Protein AF-A0A431E784-F1 (afdb_monomer_lite)

InterPro domains:
  IPR013785 Aldolase-type TIM barrel [G3DSA:3.20.20.70] (1-120)
  IPR023885 4Fe4S-binding SPASM domain [TIGR04085] (23-102)
  IPR058240 Radical SAM superfamily [SSF102114] (14-93)

Sequence (121 aa):
MDDYLSSLRLNITYPSSCNARTCNRDNITINPDGSIAGCPDNWKNTYSHISDMDIDGIVDRKNKSLCKAINLEKMIPTGCSGCEFLSVCGAGCSRSKYDDTGCPGYYNLMRVMNQDVRREE

Radius of gyration: 17.35 Å; chains: 1; bounding box: 47×28×41 Å

Structure (mmCIF, N/CA/C/O backbone):
data_AF-A0A431E784-F1
#
_entry.id   AF-A0A431E784-F1
#
loop_
_atom_site.group_PDB
_atom_site.id
_atom_site.type_symbol
_atom_site.label_atom_id
_atom_site.label_alt_id
_atom_site.label_comp_id
_atom_site.label_asym_id
_atom_site.label_entity_id
_atom_site.label_seq_id
_atom_site.pdbx_PDB_ins_code
_atom_site.Cartn_x
_atom_site.Cartn_y
_atom_site.Cartn_z
_atom_site.occupancy
_atom_site.B_iso_or_equiv
_atom_site.auth_seq_id
_atom_site.auth_comp_id
_atom_site.auth_asym_id
_atom_site.auth_atom_id
_atom_site.pdbx_PDB_model_num
ATOM 1 N N . MET A 1 1 ? -33.228 -5.239 1.986 1.00 54.38 1 MET A N 1
ATOM 2 C CA . MET A 1 1 ? -32.394 -4.330 2.806 1.00 54.38 1 MET A CA 1
ATOM 3 C C . MET A 1 1 ? -31.457 -5.149 3.687 1.00 54.38 1 MET A C 1
ATOM 5 O O . MET A 1 1 ? -30.276 -4.833 3.743 1.00 54.38 1 MET A O 1
ATOM 9 N N . ASP A 1 2 ? -31.951 -6.256 4.242 1.00 62.22 2 ASP A N 1
ATOM 10 C CA . ASP A 1 2 ? -31.188 -7.194 5.080 1.00 62.22 2 ASP A CA 1
ATOM 11 C C . ASP A 1 2 ? -29.983 -7.840 4.369 1.00 62.22 2 ASP A C 1
ATOM 13 O O . ASP A 1 2 ? -28.893 -7.886 4.938 1.00 62.22 2 ASP A O 1
ATOM 17 N N . ASP A 1 3 ? -30.108 -8.215 3.091 1.00 69.25 3 ASP A N 1
ATOM 18 C CA . ASP A 1 3 ? -28.981 -8.764 2.308 1.00 69.25 3 ASP A CA 1
ATOM 19 C C . ASP A 1 3 ? -27.856 -7.749 2.051 1.00 69.25 3 ASP A C 1
ATOM 21 O O . ASP A 1 3 ? -26.672 -8.094 2.018 1.00 69.25 3 ASP A O 1
ATOM 25 N N . TYR A 1 4 ? -28.205 -6.469 1.896 1.00 69.31 4 TYR A N 1
ATOM 26 C CA . TYR A 1 4 ? -27.215 -5.411 1.696 1.00 69.31 4 TYR A CA 1
ATOM 27 C C . TYR A 1 4 ? -26.422 -5.162 2.979 1.00 69.31 4 TYR A C 1
ATOM 29 O O . TYR A 1 4 ? -25.200 -5.092 2.946 1.00 69.31 4 TYR A O 1
ATOM 37 N N . LEU A 1 5 ? -27.096 -5.094 4.128 1.00 64.56 5 LEU A N 1
ATOM 38 C CA . LEU A 1 5 ? -26.420 -4.913 5.413 1.00 64.56 5 LEU A CA 1
ATOM 39 C C . LEU A 1 5 ? -25.578 -6.140 5.782 1.00 64.56 5 LEU A C 1
ATOM 41 O O . LEU A 1 5 ? -24.468 -5.986 6.287 1.00 64.56 5 LEU A O 1
ATOM 45 N N . SER A 1 6 ? -26.054 -7.342 5.461 1.00 67.88 6 SER A N 1
ATOM 46 C CA . SER A 1 6 ? -25.314 -8.589 5.687 1.00 67.88 6 SER A CA 1
ATOM 47 C C . SER A 1 6 ? -24.061 -8.685 4.810 1.00 67.88 6 SER A C 1
ATOM 49 O O . SER A 1 6 ? -22.980 -9.014 5.301 1.00 67.88 6 SER A O 1
ATOM 51 N N . SER A 1 7 ? -24.159 -8.318 3.528 1.00 65.56 7 SER A N 1
ATOM 52 C CA . SER A 1 7 ? -22.992 -8.252 2.635 1.00 65.56 7 SER A CA 1
ATOM 53 C C . SER A 1 7 ? -22.028 -7.122 3.012 1.00 65.56 7 SER A C 1
ATOM 55 O O . SER A 1 7 ? -20.815 -7.305 2.932 1.00 65.56 7 SER A O 1
ATOM 57 N N . LEU A 1 8 ? -22.524 -5.981 3.496 1.00 64.69 8 LEU A N 1
ATOM 58 C CA . LEU A 1 8 ? -21.686 -4.900 4.016 1.00 64.69 8 LEU A CA 1
ATOM 59 C C . LEU A 1 8 ? -20.919 -5.339 5.277 1.00 64.69 8 LEU A C 1
ATOM 61 O O . LEU A 1 8 ? -19.720 -5.087 5.381 1.00 64.69 8 LEU A O 1
ATOM 65 N N . ARG A 1 9 ? -21.582 -6.053 6.203 1.00 64.56 9 ARG A N 1
ATOM 66 C CA . ARG A 1 9 ? -20.958 -6.666 7.392 1.00 64.56 9 ARG A CA 1
ATOM 67 C C . ARG A 1 9 ? -19.834 -7.624 6.985 1.00 64.56 9 ARG A C 1
ATOM 69 O O . ARG A 1 9 ? -18.732 -7.497 7.516 1.00 64.56 9 ARG A O 1
ATOM 76 N N . LEU A 1 10 ? -20.066 -8.503 6.006 1.00 62.75 10 LEU A N 1
ATOM 77 C CA . LEU A 1 10 ? -19.045 -9.417 5.472 1.00 62.75 10 LEU A CA 1
ATOM 78 C C . LEU A 1 10 ? -17.874 -8.674 4.814 1.00 62.75 10 LEU A C 1
ATOM 80 O O . LEU A 1 10 ? -16.725 -8.975 5.104 1.00 62.75 10 LEU A O 1
ATOM 84 N N . ASN A 1 11 ? -18.135 -7.668 3.980 1.00 60.62 11 ASN A N 1
ATOM 85 C CA . ASN A 1 11 ? -17.080 -6.946 3.257 1.00 60.62 11 ASN A CA 1
ATOM 86 C C . ASN A 1 11 ? -16.214 -6.044 4.151 1.00 60.62 11 ASN A C 1
ATOM 88 O O . ASN A 1 11 ? -15.057 -5.791 3.824 1.00 60.62 11 ASN A O 1
ATOM 92 N N . ILE A 1 12 ? -16.756 -5.548 5.267 1.00 61.62 12 ILE A N 1
ATOM 93 C CA . ILE A 1 12 ? -16.005 -4.732 6.236 1.00 61.62 12 ILE A CA 1
ATOM 94 C C . ILE A 1 12 ? -15.185 -5.614 7.187 1.00 61.62 12 ILE A C 1
ATOM 96 O O . ILE A 1 12 ? -14.111 -5.203 7.628 1.00 61.62 12 ILE A O 1
ATOM 100 N N . THR A 1 13 ? -15.677 -6.817 7.503 1.00 56.19 13 THR A N 1
ATOM 101 C CA . THR A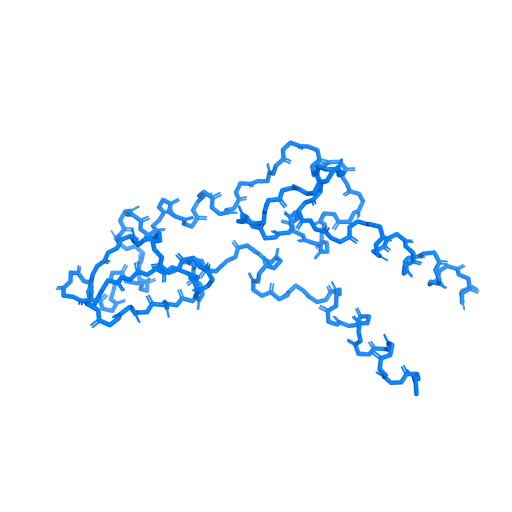 1 13 ? -14.988 -7.763 8.395 1.00 56.19 13 THR A CA 1
ATOM 102 C C . THR A 1 13 ? -14.007 -8.677 7.673 1.00 56.19 13 THR A C 1
ATOM 104 O O . THR A 1 13 ? -13.048 -9.138 8.290 1.00 56.19 13 THR A O 1
ATOM 107 N N . TYR A 1 14 ? -14.198 -8.916 6.374 1.00 54.47 14 TYR A N 1
ATOM 108 C CA . TYR A 1 14 ? -13.242 -9.660 5.571 1.00 54.47 14 TYR A CA 1
ATOM 109 C C . TYR A 1 14 ? -12.097 -8.731 5.153 1.00 54.47 14 TYR A C 1
ATOM 111 O O . TYR A 1 14 ? -12.339 -7.700 4.518 1.00 54.47 14 TYR A O 1
ATOM 119 N N . PRO A 1 15 ? -10.839 -9.054 5.487 1.00 53.16 15 PRO A N 1
ATOM 120 C CA . PRO A 1 15 ? -9.715 -8.228 5.092 1.00 53.16 15 PRO A CA 1
ATOM 121 C C . PRO A 1 15 ? -9.571 -8.281 3.568 1.00 53.16 15 PRO A C 1
ATOM 123 O O . PRO A 1 15 ? -9.024 -9.227 3.004 1.00 53.16 15 PRO A O 1
ATOM 126 N N . SER A 1 16 ? -10.058 -7.246 2.883 1.00 59.06 16 SER A N 1
ATOM 127 C CA . SER A 1 16 ? -9.623 -6.959 1.519 1.00 59.06 16 SER A CA 1
ATOM 128 C C . SER A 1 16 ? -8.102 -6.752 1.516 1.00 59.06 16 SER A C 1
ATOM 130 O O . SER A 1 16 ? -7.507 -6.414 2.546 1.00 59.06 16 SER A O 1
ATOM 132 N N . SER A 1 17 ? -7.450 -6.921 0.363 1.00 59.69 17 SER A N 1
ATOM 133 C CA . SER A 1 17 ? -5.998 -6.699 0.210 1.00 59.69 17 SER A CA 1
ATOM 134 C C . SER A 1 17 ? -5.529 -5.347 0.777 1.00 59.69 17 SER A C 1
ATOM 136 O O . SER A 1 17 ? -4.397 -5.216 1.244 1.00 59.69 17 SER A O 1
ATOM 138 N N . CYS A 1 18 ? -6.419 -4.349 0.791 1.00 64.75 18 CYS A N 1
ATOM 139 C CA . CYS A 1 18 ? -6.168 -3.027 1.354 1.00 64.75 18 CYS A CA 1
ATOM 140 C C . CYS A 1 18 ? -6.094 -3.025 2.891 1.00 64.75 18 CYS A C 1
ATOM 142 O O . CYS A 1 18 ? -5.192 -2.396 3.443 1.00 64.75 18 CYS A O 1
ATOM 144 N N . ASN A 1 19 ? -6.976 -3.758 3.584 1.00 72.38 19 ASN A N 1
ATOM 145 C CA . ASN A 1 19 ? -6.937 -3.905 5.049 1.00 72.38 19 ASN A CA 1
ATOM 146 C C . ASN A 1 19 ? -5.794 -4.827 5.487 1.00 72.38 19 ASN A C 1
ATOM 148 O O . ASN A 1 19 ? -5.183 -4.615 6.528 1.00 72.38 19 ASN A O 1
ATOM 152 N N . ALA A 1 20 ? -5.458 -5.823 4.663 1.00 76.38 20 ALA A N 1
ATOM 153 C CA . ALA A 1 20 ? -4.300 -6.683 4.892 1.00 76.38 20 ALA A CA 1
ATOM 154 C C . ALA A 1 20 ? -2.960 -5.939 4.736 1.00 76.38 20 ALA A C 1
ATOM 156 O O . ALA A 1 20 ? -1.922 -6.473 5.131 1.00 76.38 20 ALA A O 1
ATOM 157 N N . ARG A 1 21 ? -2.976 -4.714 4.183 1.00 84.25 21 ARG A N 1
ATOM 158 C CA . ARG A 1 21 ? -1.793 -3.881 3.916 1.00 84.25 21 ARG A CA 1
ATOM 159 C C . ARG A 1 21 ? -0.765 -4.641 3.086 1.00 84.25 21 ARG A C 1
ATOM 161 O O . ARG A 1 21 ? 0.410 -4.763 3.437 1.00 84.25 21 ARG A O 1
ATOM 168 N N . THR A 1 22 ? -1.248 -5.198 1.982 1.00 86.75 22 THR A N 1
ATOM 169 C CA . THR A 1 22 ? -0.451 -6.009 1.063 1.00 86.75 22 THR A CA 1
ATOM 170 C C . THR A 1 22 ? -0.540 -5.510 -0.372 1.00 86.75 22 THR A C 1
ATOM 172 O O . THR A 1 22 ? -0.166 -6.243 -1.281 1.00 86.75 22 THR A O 1
ATOM 175 N N . CYS A 1 23 ? -0.969 -4.267 -0.612 1.00 86.88 23 CYS A N 1
ATOM 176 C CA . CYS A 1 23 ? -1.123 -3.737 -1.965 1.00 86.88 23 CYS A CA 1
ATOM 177 C C . CYS A 1 23 ? 0.191 -3.797 -2.751 1.00 86.88 23 CYS A C 1
ATOM 179 O O . CYS A 1 23 ? 0.202 -4.312 -3.861 1.00 86.88 23 CYS A O 1
ATOM 181 N N . ASN A 1 24 ? 1.323 -3.402 -2.155 1.00 86.75 24 ASN A N 1
ATOM 182 C CA . ASN A 1 24 ? 2.622 -3.478 -2.841 1.00 86.75 24 ASN A CA 1
ATOM 183 C C . ASN A 1 24 ? 3.106 -4.917 -3.052 1.00 86.75 24 ASN A C 1
ATOM 185 O O . ASN A 1 24 ? 4.082 -5.128 -3.757 1.00 86.75 24 ASN A O 1
ATOM 189 N N . ARG A 1 25 ? 2.481 -5.903 -2.404 1.00 85.81 25 ARG A N 1
ATOM 190 C CA . ARG A 1 25 ? 2.803 -7.322 -2.560 1.00 85.81 25 ARG A CA 1
ATOM 191 C C . ARG A 1 25 ? 1.922 -7.990 -3.612 1.00 85.81 25 ARG A C 1
ATOM 193 O O . ARG A 1 25 ? 2.425 -8.815 -4.363 1.00 85.81 25 ARG A O 1
ATOM 200 N N . ASP A 1 26 ? 0.632 -7.677 -3.594 1.00 85.00 26 ASP A N 1
ATOM 201 C CA . ASP A 1 26 ? -0.404 -8.431 -4.303 1.00 85.00 26 ASP A CA 1
ATOM 202 C C . ASP A 1 26 ? -0.855 -7.738 -5.591 1.00 85.00 26 ASP A C 1
ATOM 204 O O . ASP A 1 26 ? -1.425 -8.388 -6.462 1.00 85.00 26 ASP A O 1
ATOM 208 N N . ASN A 1 27 ? -0.581 -6.437 -5.729 1.00 84.56 27 ASN A N 1
ATOM 209 C CA . ASN A 1 27 ? -0.974 -5.648 -6.886 1.00 84.56 27 ASN A CA 1
ATOM 210 C C . ASN A 1 27 ? 0.245 -5.124 -7.643 1.00 84.56 27 ASN A C 1
ATOM 212 O O . ASN A 1 27 ? 1.259 -4.737 -7.062 1.00 84.56 27 ASN A O 1
ATOM 216 N N . ILE A 1 28 ? 0.091 -5.035 -8.962 1.00 86.31 28 ILE A N 1
ATOM 217 C CA . ILE A 1 28 ? 1.041 -4.386 -9.861 1.00 86.31 28 ILE A CA 1
ATOM 218 C C . ILE A 1 28 ? 0.256 -3.348 -10.654 1.00 86.31 28 ILE A C 1
ATOM 220 O O . ILE A 1 28 ? -0.686 -3.672 -11.372 1.00 86.31 28 ILE A O 1
ATOM 224 N N . THR A 1 29 ? 0.632 -2.086 -10.503 1.00 90.12 29 THR A N 1
ATOM 225 C CA . THR A 1 29 ? 0.145 -0.967 -11.310 1.00 90.12 29 THR A CA 1
ATOM 226 C C . THR A 1 29 ? 1.244 -0.595 -12.288 1.00 90.12 29 THR A C 1
ATOM 228 O O . THR A 1 29 ? 2.343 -0.253 -11.859 1.00 90.12 29 THR A O 1
ATOM 231 N N . ILE A 1 30 ? 0.953 -0.664 -13.585 1.00 92.25 30 ILE A N 1
ATOM 232 C CA . ILE A 1 30 ? 1.878 -0.272 -14.651 1.00 92.25 30 ILE A CA 1
ATOM 233 C C . ILE A 1 30 ? 1.341 1.018 -15.269 1.00 92.25 30 ILE A C 1
ATOM 235 O O . ILE A 1 30 ? 0.220 1.045 -15.777 1.00 92.25 30 ILE A O 1
ATOM 239 N N . ASN A 1 31 ? 2.125 2.087 -15.191 1.00 94.94 31 ASN A N 1
ATOM 240 C CA . ASN A 1 31 ? 1.790 3.382 -15.772 1.00 94.94 31 ASN A CA 1
ATOM 241 C C . ASN A 1 31 ? 2.018 3.386 -17.295 1.00 94.94 31 ASN A C 1
ATOM 243 O O . ASN A 1 31 ? 2.774 2.554 -17.799 1.00 94.94 31 ASN A O 1
ATOM 247 N N . PRO A 1 32 ? 1.430 4.343 -18.044 1.00 96.69 32 PRO A N 1
ATOM 248 C CA . PRO A 1 32 ? 1.618 4.434 -19.495 1.00 96.69 32 PRO A CA 1
ATOM 249 C C . PRO A 1 32 ? 3.074 4.596 -19.945 1.00 96.69 32 PRO A C 1
ATOM 251 O O . PRO A 1 32 ? 3.414 4.200 -21.055 1.00 96.69 32 PRO A O 1
ATOM 254 N N . ASP A 1 33 ? 3.927 5.176 -19.099 1.00 95.88 33 ASP A N 1
ATOM 255 C CA . ASP A 1 33 ? 5.357 5.323 -19.373 1.00 95.88 33 ASP A CA 1
ATOM 256 C C . ASP A 1 33 ? 6.161 4.046 -19.096 1.00 95.88 33 ASP A C 1
ATOM 258 O O . ASP A 1 33 ? 7.324 3.997 -19.467 1.00 95.88 33 ASP A O 1
ATOM 262 N N . GLY A 1 34 ? 5.545 3.019 -18.500 1.00 93.31 34 GLY A N 1
ATOM 263 C CA . GLY A 1 34 ? 6.178 1.760 -18.112 1.00 93.31 34 GLY A CA 1
ATOM 264 C C . GLY A 1 34 ? 6.632 1.707 -16.652 1.00 93.31 34 GLY A C 1
ATOM 265 O O . GLY A 1 34 ? 7.084 0.655 -16.198 1.00 93.31 34 GLY A O 1
ATOM 266 N N . SER A 1 35 ? 6.503 2.791 -15.881 1.00 93.62 35 SER A N 1
ATOM 267 C CA . SER A 1 35 ? 6.837 2.791 -14.453 1.00 93.62 35 SER A CA 1
ATOM 268 C C . SER A 1 35 ? 5.858 1.941 -13.629 1.00 93.62 35 SER A C 1
ATOM 270 O O . SER A 1 35 ? 4.681 1.812 -13.968 1.00 93.62 35 SER A O 1
ATOM 272 N N . ILE A 1 36 ? 6.347 1.324 -12.548 1.00 90.94 36 ILE A N 1
ATOM 273 C CA . ILE A 1 36 ? 5.600 0.335 -11.757 1.00 90.94 36 ILE A CA 1
ATOM 274 C C . ILE A 1 36 ? 5.402 0.811 -10.317 1.00 90.94 36 ILE A C 1
ATOM 276 O O . ILE A 1 36 ? 6.360 1.180 -9.630 1.00 90.94 36 ILE A O 1
ATOM 280 N N . ALA A 1 37 ? 4.156 0.735 -9.848 1.00 91.38 37 ALA A N 1
ATOM 281 C CA . ALA A 1 37 ? 3.720 1.025 -8.485 1.00 91.38 37 ALA A CA 1
ATOM 282 C C . ALA A 1 37 ? 2.852 -0.115 -7.917 1.00 91.38 37 ALA A C 1
ATOM 284 O O . ALA A 1 37 ? 2.356 -0.968 -8.646 1.00 91.38 37 ALA A O 1
ATOM 285 N N . GLY A 1 38 ? 2.642 -0.112 -6.600 1.00 87.62 38 GLY A N 1
ATOM 286 C CA . GLY A 1 38 ? 1.889 -1.156 -5.891 1.00 87.62 38 GLY A CA 1
ATOM 287 C C . GLY A 1 38 ? 0.428 -0.802 -5.609 1.00 87.62 38 GLY A C 1
ATOM 288 O O . GLY A 1 38 ? -0.268 -1.537 -4.917 1.00 87.62 38 GLY A O 1
ATOM 289 N N . CYS A 1 39 ? -0.036 0.366 -6.056 1.00 87.25 39 CYS A N 1
ATOM 290 C CA . CYS A 1 39 ? -1.388 0.843 -5.793 1.00 87.25 39 CYS A CA 1
ATOM 291 C C . CYS A 1 39 ? -1.849 1.783 -6.917 1.00 87.25 39 CYS A C 1
ATOM 293 O O . CYS A 1 39 ? -1.154 2.775 -7.166 1.00 87.25 39 CYS A O 1
ATOM 295 N N . PRO A 1 40 ? -3.015 1.535 -7.544 1.00 87.31 40 PRO A N 1
ATOM 296 C CA . PRO A 1 40 ? -3.533 2.399 -8.604 1.00 87.31 40 PRO A CA 1
ATOM 297 C C . PRO A 1 40 ? -3.857 3.809 -8.091 1.00 87.31 40 PRO A C 1
ATOM 299 O O . PRO A 1 40 ? -3.554 4.796 -8.760 1.00 87.31 40 PRO A O 1
ATOM 302 N N . ASP A 1 41 ? -4.347 3.930 -6.855 1.00 86.06 41 ASP A N 1
ATOM 303 C CA . ASP A 1 41 ? -4.652 5.225 -6.229 1.00 86.06 41 ASP A CA 1
ATOM 304 C C . ASP A 1 41 ? -3.395 6.029 -5.859 1.00 86.06 41 ASP A C 1
ATOM 306 O O . ASP A 1 41 ? -3.468 7.207 -5.511 1.00 86.06 41 ASP A O 1
ATOM 310 N N . ASN A 1 42 ? -2.215 5.408 -5.939 1.00 84.25 42 ASN A N 1
ATOM 311 C CA . ASN A 1 42 ? -0.932 6.054 -5.692 1.00 84.25 42 ASN A CA 1
ATOM 312 C C . ASN A 1 42 ? 0.092 5.712 -6.781 1.00 84.25 42 ASN A C 1
ATOM 314 O O . ASN A 1 42 ? 1.266 5.450 -6.504 1.00 84.25 42 ASN A O 1
ATOM 318 N N . TRP A 1 43 ? -0.368 5.743 -8.030 1.00 88.69 43 TRP A N 1
ATOM 319 C CA . TRP A 1 43 ? 0.398 5.405 -9.227 1.00 88.69 43 TRP A CA 1
ATOM 320 C C . TRP A 1 43 ? 1.723 6.174 -9.380 1.00 88.69 43 TRP A C 1
ATOM 322 O O . TRP A 1 43 ? 2.648 5.685 -10.020 1.0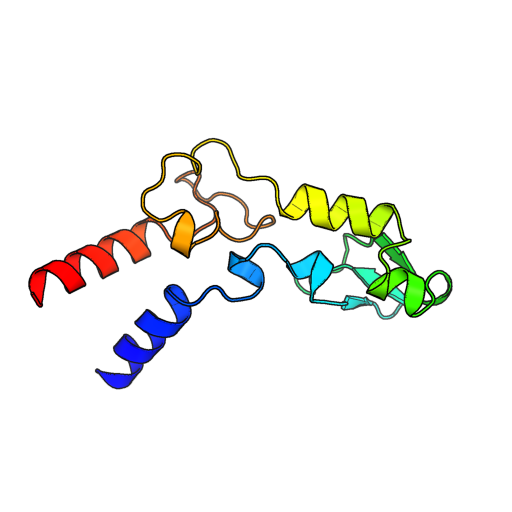0 88.69 43 TRP A O 1
ATOM 332 N N . LYS A 1 44 ? 1.855 7.352 -8.751 1.00 90.31 44 LYS A N 1
ATOM 333 C CA . LYS A 1 44 ? 3.078 8.177 -8.767 1.00 90.31 44 LYS A CA 1
ATOM 334 C C . LYS A 1 44 ? 4.208 7.638 -7.891 1.00 90.31 44 LYS A C 1
ATOM 336 O O . LYS A 1 44 ? 5.358 8.016 -8.082 1.00 90.31 44 LYS A O 1
ATOM 341 N N . ASN A 1 45 ? 3.906 6.811 -6.891 1.00 87.94 45 ASN A N 1
ATOM 342 C CA . ASN A 1 45 ? 4.916 6.293 -5.971 1.00 87.94 45 ASN A CA 1
ATOM 343 C C . ASN A 1 45 ? 5.513 4.990 -6.511 1.00 87.94 45 ASN A C 1
ATOM 345 O O . ASN A 1 45 ? 5.286 3.905 -5.967 1.00 87.94 45 ASN A O 1
ATOM 349 N N . THR A 1 46 ? 6.247 5.128 -7.607 1.00 91.50 46 THR A N 1
ATOM 350 C CA . THR A 1 46 ? 6.831 4.028 -8.366 1.00 91.50 46 THR A CA 1
ATOM 351 C C . THR A 1 46 ? 8.097 3.509 -7.695 1.00 91.50 46 THR A C 1
ATOM 353 O O . THR A 1 46 ? 8.897 4.288 -7.175 1.00 91.50 46 THR A O 1
ATOM 356 N N . TYR A 1 47 ? 8.315 2.199 -7.729 1.00 89.69 47 TYR A N 1
ATOM 357 C CA . TYR A 1 47 ? 9.531 1.566 -7.201 1.00 89.69 47 TYR A CA 1
ATOM 358 C C . TYR A 1 47 ? 10.412 0.945 -8.289 1.00 89.69 47 TYR A C 1
ATOM 360 O O . TYR A 1 47 ? 11.509 0.480 -7.979 1.00 89.69 47 TYR A O 1
ATOM 368 N N . SER A 1 48 ? 9.948 0.908 -9.541 1.00 89.88 48 SER A N 1
ATOM 369 C CA . SER A 1 48 ? 10.687 0.332 -10.665 1.00 89.88 48 SER A CA 1
ATOM 370 C C . SER A 1 48 ? 10.044 0.707 -12.009 1.00 89.88 48 SER A C 1
ATOM 372 O O . SER A 1 48 ? 9.122 1.522 -12.051 1.00 89.88 48 SER A O 1
ATOM 374 N N . HIS A 1 49 ? 10.527 0.098 -13.087 1.00 91.94 49 HIS A N 1
ATOM 375 C CA . HIS A 1 49 ? 10.058 0.237 -14.456 1.00 91.94 49 HIS A CA 1
ATOM 376 C C . HIS A 1 49 ? 9.962 -1.152 -15.101 1.00 91.94 49 HIS A C 1
ATOM 378 O O . HIS A 1 49 ? 10.710 -2.055 -14.731 1.00 91.94 49 HIS A O 1
ATOM 384 N N . ILE A 1 50 ? 9.051 -1.344 -16.057 1.00 89.06 50 ILE A N 1
ATOM 385 C CA . ILE A 1 50 ? 8.802 -2.650 -16.687 1.00 89.06 50 ILE A CA 1
ATOM 386 C C . ILE A 1 50 ? 10.017 -3.187 -17.454 1.00 89.06 50 ILE A C 1
ATOM 388 O O . ILE A 1 50 ? 10.183 -4.393 -17.574 1.00 89.06 50 ILE A O 1
ATOM 392 N N . SER A 1 51 ? 10.898 -2.303 -17.928 1.00 89.25 51 SER A N 1
ATOM 393 C CA . SER A 1 51 ? 12.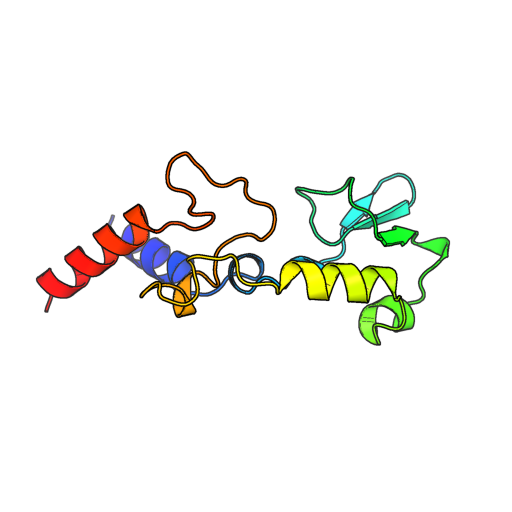176 -2.687 -18.547 1.00 89.25 51 SER A CA 1
ATOM 394 C C . SER A 1 51 ? 13.203 -3.231 -17.555 1.00 89.25 51 SER A C 1
ATOM 396 O O . SER A 1 51 ? 14.156 -3.881 -17.974 1.00 89.25 51 SER A O 1
ATOM 398 N N . ASP A 1 52 ? 13.030 -2.946 -16.263 1.00 83.44 52 ASP A N 1
ATOM 399 C CA . ASP A 1 52 ? 14.036 -3.182 -15.224 1.00 83.44 52 ASP A CA 1
ATOM 400 C C . ASP A 1 52 ? 13.663 -4.359 -14.309 1.00 83.44 52 ASP A C 1
ATOM 402 O O . ASP A 1 52 ? 14.406 -4.685 -13.381 1.00 83.44 52 ASP A O 1
ATOM 406 N N . MET A 1 53 ? 12.501 -4.983 -14.531 1.00 73.62 53 MET A N 1
ATOM 407 C CA . MET A 1 53 ? 12.044 -6.156 -13.790 1.00 73.62 53 MET A CA 1
ATOM 408 C C . MET A 1 53 ? 11.759 -7.319 -14.731 1.00 73.62 53 MET A C 1
ATOM 410 O O . MET A 1 53 ? 10.976 -7.205 -15.670 1.00 73.62 53 MET A O 1
ATOM 414 N N . ASP A 1 54 ? 12.354 -8.464 -14.419 1.00 74.44 54 ASP A N 1
ATOM 415 C CA . ASP A 1 54 ? 11.858 -9.760 -14.854 1.00 74.44 54 ASP A CA 1
ATOM 416 C C . ASP A 1 54 ? 10.750 -10.246 -13.903 1.00 74.44 54 ASP A C 1
ATOM 418 O O . ASP A 1 54 ? 10.488 -9.667 -12.840 1.00 74.44 54 ASP A O 1
ATOM 422 N N . ILE A 1 55 ? 10.059 -11.315 -14.305 1.00 69.81 55 ILE A N 1
ATOM 423 C CA . ILE A 1 55 ? 8.989 -11.902 -13.494 1.00 69.81 55 ILE A CA 1
ATOM 424 C C . ILE A 1 55 ? 9.514 -12.356 -12.124 1.00 69.81 55 ILE A C 1
ATOM 426 O O . ILE A 1 55 ? 8.831 -12.179 -11.116 1.00 69.81 55 ILE A O 1
ATOM 430 N N . ASP A 1 56 ? 10.764 -12.814 -12.069 1.00 70.50 56 ASP A N 1
ATOM 431 C CA . ASP A 1 56 ? 11.466 -13.201 -10.846 1.00 70.50 56 ASP A CA 1
ATOM 432 C C . ASP A 1 56 ? 11.723 -11.988 -9.931 1.00 70.50 56 ASP A C 1
ATOM 434 O O . ASP A 1 56 ? 11.613 -12.077 -8.712 1.00 70.50 56 ASP A O 1
ATOM 438 N N . GLY A 1 57 ? 12.001 -10.806 -10.475 1.00 69.38 57 GLY A N 1
ATOM 439 C CA . GLY A 1 57 ? 12.180 -9.565 -9.722 1.00 69.38 57 GLY A CA 1
ATOM 440 C C . GLY A 1 57 ? 10.927 -9.139 -8.954 1.00 69.38 57 GLY A C 1
ATOM 441 O O . GLY A 1 57 ? 11.040 -8.559 -7.865 1.00 69.38 57 GLY A O 1
ATOM 442 N N . ILE A 1 58 ? 9.753 -9.480 -9.493 1.00 67.88 58 ILE A N 1
ATOM 443 C CA . ILE A 1 58 ? 8.429 -9.219 -8.918 1.00 67.88 58 ILE A CA 1
ATOM 444 C C . ILE A 1 58 ? 8.013 -10.357 -7.974 1.00 67.88 58 ILE A C 1
ATOM 446 O O . ILE A 1 58 ? 7.635 -10.100 -6.830 1.00 67.88 58 ILE A O 1
ATOM 450 N N . VAL A 1 59 ? 8.114 -11.610 -8.427 1.00 68.25 59 VAL A N 1
ATOM 451 C CA . VAL A 1 59 ? 7.642 -12.800 -7.698 1.00 68.25 59 VAL A CA 1
ATOM 452 C C . VAL A 1 59 ? 8.618 -13.214 -6.592 1.00 68.25 59 VAL A C 1
ATOM 454 O O . VAL A 1 59 ? 8.201 -13.390 -5.444 1.00 68.25 59 VAL A O 1
ATOM 457 N N . ASP A 1 60 ? 9.921 -13.272 -6.885 1.00 68.25 60 ASP A N 1
ATOM 458 C CA . ASP A 1 60 ? 10.973 -13.642 -5.922 1.00 68.25 60 ASP A CA 1
ATOM 459 C C . ASP A 1 60 ? 11.433 -12.464 -5.056 1.00 68.25 60 ASP A C 1
ATOM 461 O O . ASP A 1 60 ? 12.324 -12.609 -4.216 1.00 68.25 60 ASP A O 1
ATOM 465 N N . ARG A 1 61 ? 10.839 -11.277 -5.241 1.00 72.50 61 ARG A N 1
ATOM 466 C CA . ARG A 1 61 ? 11.093 -10.078 -4.422 1.00 72.50 61 ARG A CA 1
ATOM 467 C C . ARG A 1 61 ? 12.560 -9.633 -4.423 1.00 72.50 61 ARG A C 1
ATOM 469 O O . ARG A 1 61 ? 13.037 -9.039 -3.458 1.00 72.50 61 ARG A O 1
ATOM 476 N N . LYS A 1 62 ? 13.291 -9.877 -5.511 1.00 79.81 62 LYS A N 1
ATOM 477 C CA . LYS A 1 62 ? 14.701 -9.467 -5.643 1.00 79.81 62 LYS A CA 1
ATOM 478 C C . LYS A 1 62 ? 14.857 -7.946 -5.796 1.00 79.81 62 LYS A C 1
ATOM 480 O O . LYS A 1 62 ? 15.926 -7.400 -5.517 1.00 79.81 62 LYS A O 1
ATOM 485 N N . ASN A 1 63 ? 13.788 -7.234 -6.165 1.00 84.88 63 ASN A N 1
ATOM 486 C CA . ASN A 1 63 ? 13.784 -5.775 -6.224 1.00 84.88 63 ASN A CA 1
ATOM 487 C C . ASN A 1 63 ? 13.756 -5.147 -4.809 1.00 84.88 63 ASN A C 1
ATOM 489 O O . ASN A 1 63 ? 12.774 -5.240 -4.066 1.00 84.88 63 ASN A O 1
ATOM 493 N N . LYS A 1 64 ? 14.842 -4.454 -4.437 1.00 87.38 64 LYS A N 1
ATOM 494 C CA . LYS A 1 64 ? 14.990 -3.803 -3.119 1.00 87.38 64 LYS A CA 1
ATOM 495 C C . LYS A 1 64 ? 13.971 -2.686 -2.879 1.00 87.38 64 LYS A C 1
ATOM 497 O O . LYS A 1 64 ? 13.507 -2.523 -1.751 1.00 87.38 64 LYS A O 1
ATOM 502 N N . SER A 1 65 ? 13.624 -1.922 -3.912 1.00 88.62 65 SER A N 1
ATOM 503 C CA . SER A 1 65 ? 12.654 -0.826 -3.820 1.00 88.62 65 SER A CA 1
ATOM 504 C C . SER A 1 65 ? 11.238 -1.356 -3.584 1.00 88.62 65 SER A C 1
ATOM 506 O O . SER A 1 65 ? 10.527 -0.822 -2.733 1.00 88.62 65 SER A O 1
ATOM 508 N N . LEU A 1 66 ? 10.868 -2.458 -4.245 1.00 87.19 66 LEU A N 1
ATOM 509 C CA . LEU A 1 66 ? 9.633 -3.201 -3.981 1.00 87.19 66 LEU A CA 1
ATOM 510 C C . LEU A 1 66 ? 9.599 -3.719 -2.537 1.00 87.19 66 LEU A C 1
ATOM 512 O O . LEU A 1 66 ? 8.650 -3.448 -1.801 1.00 87.19 66 LEU A O 1
ATOM 516 N N . CYS A 1 67 ? 10.663 -4.392 -2.087 1.00 88.44 67 CYS A N 1
ATOM 517 C CA . CYS A 1 67 ? 10.772 -4.860 -0.702 1.00 88.44 67 CYS A CA 1
ATOM 518 C C . CYS A 1 67 ? 10.620 -3.720 0.313 1.00 88.44 67 CYS A C 1
ATOM 520 O O . CYS A 1 67 ? 9.909 -3.860 1.309 1.00 88.44 67 CYS A O 1
ATOM 522 N N . LYS A 1 68 ? 11.249 -2.568 0.051 1.00 90.44 68 LYS A N 1
ATOM 523 C CA . LYS A 1 68 ? 11.104 -1.369 0.881 1.00 90.44 68 LYS A CA 1
ATOM 524 C C . LYS A 1 68 ? 9.651 -0.889 0.913 1.00 90.44 68 LYS A C 1
ATOM 526 O O . LYS A 1 68 ? 9.148 -0.605 1.996 1.00 90.44 68 LYS A O 1
ATOM 531 N N . ALA A 1 69 ? 8.975 -0.823 -0.234 1.00 88.62 69 ALA A N 1
ATOM 532 C CA . ALA A 1 69 ? 7.577 -0.405 -0.314 1.00 88.62 69 ALA A CA 1
ATOM 533 C C . ALA A 1 69 ? 6.646 -1.342 0.477 1.00 88.62 69 ALA A C 1
ATOM 535 O O . ALA A 1 69 ? 5.834 -0.859 1.264 1.00 88.62 69 ALA A O 1
ATOM 536 N N . ILE A 1 70 ? 6.828 -2.661 0.346 1.00 88.44 70 ILE A N 1
ATOM 537 C CA . ILE A 1 70 ? 6.082 -3.681 1.104 1.00 88.44 70 ILE A CA 1
ATOM 538 C C . ILE A 1 70 ? 6.307 -3.521 2.613 1.00 88.44 70 ILE A C 1
ATOM 540 O O . ILE A 1 70 ? 5.359 -3.575 3.394 1.00 88.44 70 ILE A O 1
ATOM 544 N N . ASN A 1 71 ? 7.552 -3.318 3.046 1.00 90.06 71 ASN A N 1
ATOM 545 C CA . ASN A 1 71 ? 7.865 -3.190 4.469 1.00 90.06 71 ASN A CA 1
ATOM 546 C C . ASN A 1 71 ? 7.292 -1.905 5.074 1.00 90.06 71 ASN A C 1
ATOM 548 O O . ASN A 1 71 ? 6.732 -1.948 6.166 1.00 90.06 71 ASN A O 1
ATOM 552 N N . LEU A 1 72 ? 7.386 -0.781 4.357 1.00 88.62 72 LEU A N 1
ATOM 553 C CA . LEU A 1 72 ? 6.787 0.482 4.793 1.00 88.62 72 LEU A CA 1
ATOM 554 C C . LEU A 1 72 ? 5.264 0.371 4.899 1.00 88.62 72 LEU A C 1
ATOM 556 O O . LEU A 1 72 ? 4.672 0.877 5.850 1.00 88.62 72 LEU A O 1
ATOM 560 N N . GLU A 1 73 ? 4.631 -0.323 3.953 1.00 88.62 73 GLU A N 1
ATOM 561 C CA . GLU A 1 73 ? 3.194 -0.561 3.983 1.00 88.62 73 GLU A CA 1
ATOM 562 C C . GLU A 1 73 ? 2.767 -1.372 5.209 1.00 88.62 73 GLU A C 1
ATOM 564 O O . GLU A 1 73 ? 1.731 -1.059 5.778 1.00 88.62 73 GLU A O 1
ATOM 569 N N . LYS A 1 74 ? 3.555 -2.338 5.686 1.00 88.38 74 LYS A N 1
ATOM 570 C CA . LYS A 1 74 ? 3.202 -3.163 6.856 1.00 88.38 74 LYS A CA 1
ATOM 571 C C . LYS A 1 74 ? 3.340 -2.466 8.213 1.00 88.38 74 LYS A C 1
ATOM 573 O O . LYS A 1 74 ? 2.909 -3.023 9.219 1.00 88.38 74 LYS A O 1
ATOM 578 N N . MET A 1 75 ? 3.947 -1.280 8.277 1.00 87.88 75 MET A N 1
ATOM 579 C CA . MET A 1 75 ? 4.168 -0.595 9.555 1.00 87.88 75 MET A CA 1
ATOM 580 C C . MET A 1 75 ? 2.845 -0.150 10.187 1.00 87.88 75 MET A C 1
ATOM 582 O O . MET A 1 75 ? 2.122 0.669 9.618 1.00 87.88 75 MET A O 1
ATOM 586 N N . ILE A 1 76 ? 2.549 -0.654 11.384 1.00 86.75 76 ILE A N 1
ATOM 587 C CA . ILE A 1 76 ? 1.343 -0.294 12.133 1.00 86.75 76 ILE A CA 1
ATOM 588 C C . ILE A 1 76 ? 1.531 1.086 12.791 1.00 86.75 76 ILE A C 1
ATOM 590 O O . ILE A 1 76 ? 2.493 1.268 13.538 1.00 86.75 76 ILE A O 1
ATOM 594 N N . PRO A 1 77 ? 0.642 2.064 12.534 1.00 84.12 77 PRO A N 1
ATOM 595 C CA . PRO A 1 77 ? 0.693 3.380 13.158 1.00 84.12 77 PRO A CA 1
ATOM 596 C C . PRO A 1 77 ? 0.576 3.367 14.680 1.00 84.12 77 PRO A C 1
ATOM 598 O O . PRO A 1 77 ? -0.150 2.557 15.266 1.00 84.12 77 PRO A O 1
ATOM 601 N N . THR A 1 78 ? 1.208 4.356 15.313 1.00 79.75 78 THR A N 1
ATOM 602 C CA . THR A 1 78 ? 1.029 4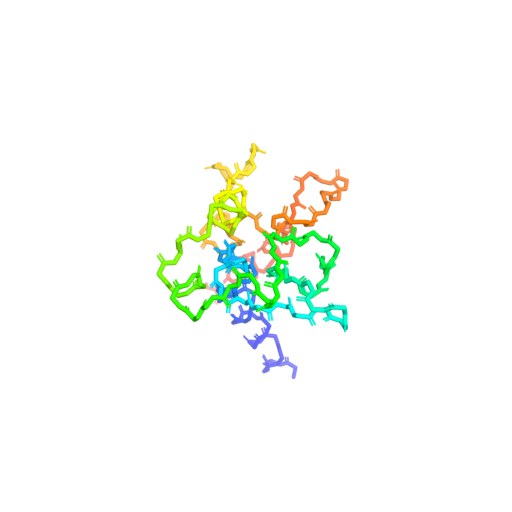.658 16.736 1.00 79.75 78 THR A CA 1
ATOM 603 C C . THR A 1 78 ? -0.455 4.894 17.036 1.00 79.75 78 THR A C 1
ATOM 605 O O . THR A 1 78 ? -1.098 5.704 16.378 1.00 79.75 78 THR A O 1
ATOM 608 N N . GLY A 1 79 ? -1.006 4.163 18.011 1.00 80.81 79 GLY A N 1
ATOM 609 C CA . GLY A 1 79 ? -2.429 4.201 18.384 1.00 80.81 79 GLY A CA 1
ATOM 610 C C . GLY A 1 79 ? -3.238 2.985 17.920 1.00 80.81 79 GLY A C 1
ATOM 611 O O . GLY A 1 79 ? -4.221 2.627 18.562 1.00 80.81 79 GLY A O 1
ATOM 612 N N . CYS A 1 80 ? -2.793 2.272 16.880 1.00 86.69 80 CYS A N 1
ATOM 613 C CA . CYS A 1 80 ? -3.496 1.078 16.403 1.00 86.69 80 CYS A CA 1
ATOM 614 C C . CYS A 1 80 ? -3.210 -0.170 17.256 1.00 86.69 80 CYS A C 1
ATOM 616 O O . CYS A 1 80 ? -4.089 -1.012 17.393 1.00 86.69 80 CYS A O 1
ATOM 618 N N . SER A 1 81 ? -2.030 -0.278 17.881 1.00 85.38 81 SER A N 1
ATOM 619 C CA . SER A 1 81 ? -1.613 -1.467 18.652 1.00 85.38 81 SER A CA 1
ATOM 620 C C . SER A 1 81 ? -2.519 -1.821 19.838 1.00 85.38 81 SER A C 1
ATOM 622 O O . SER A 1 81 ? -2.523 -2.969 20.266 1.00 85.38 81 SER A O 1
ATOM 624 N N . GLY A 1 82 ? -3.265 -0.851 20.377 1.00 86.75 82 GLY A N 1
ATOM 625 C CA . GLY A 1 82 ? -4.243 -1.060 21.453 1.00 86.75 82 GLY A CA 1
ATOM 626 C C . GLY A 1 82 ? -5.701 -1.006 20.990 1.00 86.75 82 GLY A C 1
ATOM 627 O O . GLY A 1 82 ? -6.601 -1.045 21.823 1.00 86.75 82 GLY A O 1
ATOM 628 N N . CYS A 1 83 ? -5.952 -0.865 19.687 1.00 86.81 83 CYS A N 1
ATOM 629 C CA . CYS A 1 83 ? -7.302 -0.752 19.149 1.00 86.81 83 CYS A CA 1
ATOM 630 C C . CYS A 1 83 ? -7.982 -2.126 19.106 1.00 86.81 83 CYS A C 1
ATOM 632 O O . CYS A 1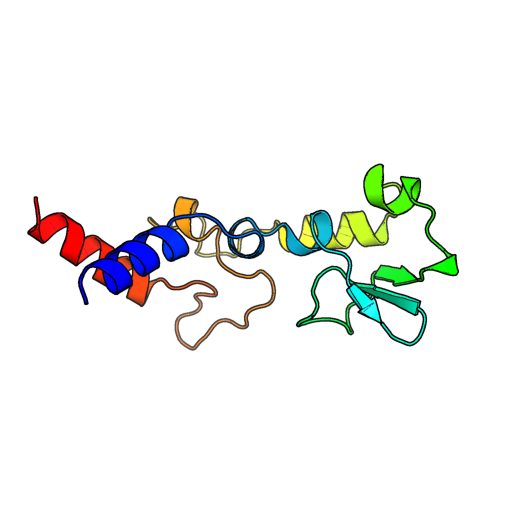 83 ? -7.444 -3.069 18.526 1.00 86.81 83 CYS A O 1
ATOM 634 N N . GLU A 1 84 ? -9.203 -2.218 19.640 1.00 87.50 84 GLU A N 1
ATOM 635 C CA . GLU A 1 84 ? -10.004 -3.453 19.644 1.00 87.50 84 GLU A CA 1
ATOM 636 C C . GLU A 1 84 ? -10.330 -3.982 18.233 1.00 87.50 84 GLU A C 1
ATOM 638 O O . GLU A 1 84 ? -10.585 -5.170 18.062 1.00 87.50 84 GLU A O 1
ATOM 643 N N . PHE A 1 85 ? -10.267 -3.123 17.208 1.00 84.88 85 PHE A N 1
ATOM 644 C CA . PHE A 1 85 ? -10.562 -3.478 15.817 1.00 84.88 85 PHE A CA 1
ATOM 645 C C . PHE A 1 85 ? -9.317 -3.745 14.961 1.00 84.88 85 PHE A C 1
ATOM 647 O O . PHE A 1 85 ? -9.455 -3.971 13.758 1.00 84.88 85 PHE A O 1
ATOM 654 N N . LEU A 1 86 ? -8.103 -3.725 15.532 1.00 85.69 86 LEU A N 1
ATOM 655 C CA . LEU A 1 86 ? -6.858 -3.886 14.766 1.00 85.69 86 LEU A CA 1
ATOM 656 C C . LEU A 1 86 ? -6.835 -5.179 13.938 1.00 85.69 86 LEU A C 1
ATOM 658 O O . LEU A 1 86 ? -6.396 -5.158 12.791 1.00 85.69 86 LEU A O 1
ATOM 662 N N . SER A 1 87 ? -7.319 -6.290 14.493 1.00 82.12 87 SER A N 1
ATOM 663 C CA . SER A 1 87 ? -7.355 -7.589 13.806 1.00 82.12 87 SER A CA 1
ATOM 664 C C . SER A 1 87 ? -8.282 -7.611 12.589 1.00 82.12 87 SER A C 1
ATOM 666 O O . SER A 1 87 ? -8.097 -8.441 11.703 1.00 82.12 87 SER A O 1
ATOM 668 N N . VAL A 1 88 ? -9.255 -6.699 12.536 1.00 79.31 88 VAL A N 1
ATOM 669 C CA . VAL A 1 88 ? -10.241 -6.600 11.456 1.00 79.31 88 VAL A CA 1
ATOM 670 C C . VAL A 1 88 ? -9.803 -5.562 10.426 1.00 79.31 88 VAL A C 1
ATOM 672 O O . VAL A 1 88 ? -9.780 -5.830 9.228 1.00 79.31 88 VAL A O 1
ATOM 675 N N . CYS A 1 89 ? -9.424 -4.365 10.884 1.00 82.25 89 CYS A N 1
ATOM 676 C CA . CYS A 1 89 ? -9.084 -3.260 9.992 1.00 82.25 89 CYS A CA 1
ATOM 677 C C . CYS A 1 89 ? -7.629 -3.288 9.508 1.00 82.25 89 CYS A C 1
ATOM 679 O O . CYS A 1 89 ? -7.306 -2.589 8.551 1.00 82.25 89 CYS A O 1
ATOM 681 N N . GLY A 1 90 ? -6.741 -4.019 10.194 1.00 83.50 90 GLY A N 1
ATOM 682 C CA . GLY A 1 90 ? -5.306 -4.076 9.903 1.00 83.50 90 GLY A CA 1
ATOM 683 C C . GLY A 1 90 ? -4.587 -2.730 10.018 1.00 83.50 90 GLY A C 1
ATOM 684 O O . GLY A 1 90 ? -3.518 -2.555 9.444 1.00 83.50 90 GLY A O 1
ATOM 685 N N . ALA A 1 91 ? -5.164 -1.772 10.751 1.00 86.12 91 ALA A N 1
ATOM 686 C CA . ALA A 1 91 ? -4.778 -0.360 10.770 1.00 86.12 91 ALA A CA 1
ATOM 687 C C . ALA A 1 91 ? -5.019 0.393 9.447 1.00 86.12 91 ALA A C 1
ATOM 689 O O . ALA A 1 91 ? -4.289 1.337 9.137 1.00 86.12 91 ALA A O 1
ATOM 690 N N . GLY A 1 92 ? -6.040 -0.012 8.685 1.00 84.81 92 GLY A N 1
ATOM 691 C CA . GLY A 1 92 ? -6.520 0.676 7.487 1.00 84.81 92 GLY A CA 1
ATOM 692 C C . GLY A 1 92 ? -5.497 0.746 6.351 1.00 84.81 92 GLY A C 1
ATOM 693 O O . GLY A 1 92 ? -4.439 0.113 6.375 1.00 84.81 92 GLY A O 1
ATOM 694 N N . CYS A 1 93 ? -5.805 1.554 5.337 1.00 85.12 93 CYS A N 1
ATOM 695 C CA . CYS A 1 93 ? -4.885 1.776 4.227 1.00 85.12 93 CYS A CA 1
ATOM 696 C C . CYS A 1 93 ? -3.653 2.556 4.706 1.00 85.12 93 CYS A C 1
ATOM 698 O O . CYS A 1 93 ? -3.772 3.659 5.239 1.00 85.12 93 CYS A O 1
ATOM 700 N N . SER A 1 94 ? -2.453 2.032 4.426 1.00 83.69 94 SER A N 1
ATOM 701 C CA . SER A 1 94 ? -1.170 2.680 4.760 1.00 83.69 94 SER A CA 1
ATOM 702 C C . SER A 1 94 ? -0.975 4.066 4.130 1.00 83.69 94 SER A C 1
ATOM 704 O O . SER A 1 94 ? -0.048 4.790 4.492 1.00 83.69 94 SER A O 1
ATOM 706 N N . ARG A 1 95 ? -1.818 4.418 3.152 1.00 79.31 95 ARG A N 1
ATOM 707 C CA . ARG A 1 95 ? -1.766 5.667 2.386 1.00 79.31 95 ARG A CA 1
ATOM 708 C C . ARG A 1 95 ? -2.920 6.615 2.686 1.00 79.31 95 ARG A C 1
ATOM 710 O O . ARG A 1 95 ? -2.849 7.765 2.255 1.00 79.31 95 ARG A O 1
ATOM 717 N N . SER A 1 96 ? -3.951 6.166 3.403 1.00 78.75 96 SER A N 1
ATOM 718 C CA . SER A 1 96 ? -5.016 7.063 3.840 1.00 78.75 96 SER A CA 1
ATOM 719 C C . SER A 1 96 ? -4.422 8.123 4.753 1.00 78.75 96 SER A C 1
ATOM 721 O O . SER A 1 96 ? -3.688 7.816 5.694 1.00 78.75 96 SER A O 1
ATOM 723 N N . LYS A 1 97 ? -4.736 9.387 4.466 1.00 69.50 97 LYS A N 1
ATOM 724 C CA . LYS A 1 97 ? -4.505 10.445 5.443 1.00 69.50 97 LYS A CA 1
ATOM 725 C C . LYS A 1 97 ? -5.441 10.182 6.612 1.00 69.50 97 LYS A C 1
ATOM 727 O O . LYS A 1 97 ? -6.600 9.834 6.398 1.00 69.50 97 LYS A O 1
ATOM 732 N N . TYR A 1 98 ? -4.919 10.332 7.818 1.00 70.44 98 TYR A N 1
ATOM 733 C CA . TYR A 1 98 ? -5.761 10.360 8.997 1.00 70.44 98 TYR A CA 1
ATOM 734 C C . TYR A 1 98 ? -6.773 11.497 8.842 1.00 70.44 98 TYR A C 1
ATOM 736 O O . TYR A 1 98 ? -6.401 12.596 8.422 1.00 70.44 98 TYR A O 1
ATOM 744 N N . ASP A 1 99 ? -8.037 11.211 9.126 1.00 67.38 99 ASP A N 1
ATOM 745 C CA . ASP A 1 99 ? -9.034 12.257 9.318 1.00 67.38 99 ASP A CA 1
ATOM 746 C C . ASP A 1 99 ? -8.781 12.980 10.655 1.00 67.38 99 ASP A C 1
ATOM 748 O O . ASP A 1 99 ? -7.791 12.721 11.353 1.00 67.38 99 ASP A O 1
ATOM 752 N N . ASP A 1 100 ? -9.699 13.864 11.043 1.00 68.00 100 ASP A N 1
ATOM 753 C CA . ASP A 1 100 ? -9.627 14.607 12.306 1.00 68.00 100 ASP A CA 1
ATOM 754 C C . ASP A 1 100 ? -9.577 13.690 13.549 1.00 68.00 100 ASP A C 1
ATOM 756 O O . ASP A 1 100 ? -9.264 14.150 14.646 1.00 68.00 100 ASP A O 1
ATOM 760 N N . THR A 1 101 ? -9.859 12.388 13.400 1.00 68.69 101 THR A N 1
ATOM 761 C CA . THR A 1 101 ? -9.798 11.394 14.481 1.00 68.69 101 THR A CA 1
ATOM 762 C C . THR A 1 101 ? -8.437 10.718 14.616 1.00 68.69 101 THR A C 1
ATOM 764 O O . THR A 1 101 ? -8.208 10.000 15.590 1.00 68.69 101 THR A O 1
ATOM 767 N N . GLY A 1 102 ? -7.516 10.909 13.665 1.00 76.31 102 GLY A N 1
ATOM 768 C CA . GLY A 1 102 ? -6.243 10.192 13.700 1.00 76.31 102 GLY A CA 1
ATOM 769 C C . GLY A 1 102 ? -6.365 8.715 13.297 1.00 76.31 102 GLY A C 1
ATOM 770 O O . GLY A 1 102 ? -5.408 7.964 13.479 1.00 76.31 102 GLY A O 1
ATOM 771 N N . CYS A 1 103 ? -7.516 8.267 12.770 1.00 84.31 103 CYS A N 1
ATOM 772 C CA . CYS A 1 103 ? -7.750 6.878 12.372 1.00 84.31 103 CYS A CA 1
ATOM 773 C C . CYS A 1 103 ? -7.748 6.734 10.838 1.00 84.31 103 CYS A C 1
ATOM 775 O O . CYS A 1 103 ? -8.525 7.397 10.160 1.00 84.31 103 CYS A O 1
ATOM 777 N N . PRO A 1 104 ? -6.914 5.853 10.255 1.00 77.88 104 PRO A N 1
ATOM 778 C CA . PRO A 1 104 ? -6.910 5.594 8.812 1.00 77.88 104 PRO A CA 1
ATOM 779 C C . PRO A 1 104 ? -7.929 4.510 8.410 1.00 77.88 104 PRO A C 1
ATOM 781 O O . PRO A 1 104 ? -8.061 4.181 7.231 1.00 77.88 104 PRO A O 1
ATOM 784 N N . GLY A 1 105 ? -8.585 3.896 9.398 1.00 77.44 105 GLY A N 1
ATOM 785 C CA . GLY A 1 105 ? -9.611 2.875 9.229 1.00 77.44 105 GLY A CA 1
ATOM 786 C C . GLY A 1 105 ? -11.000 3.401 9.585 1.00 77.44 105 GLY A C 1
ATOM 787 O O . GLY A 1 105 ? -11.216 4.591 9.774 1.00 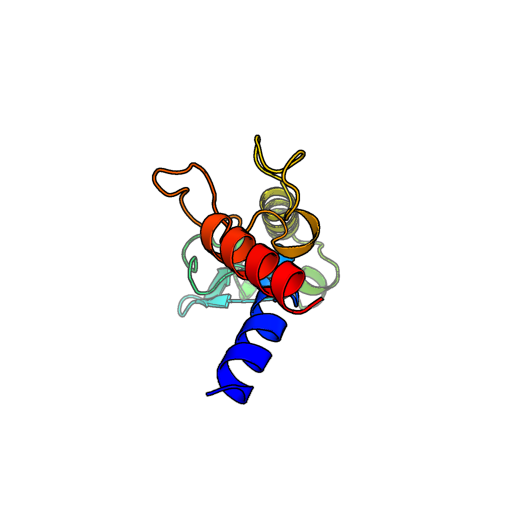77.44 105 GLY A O 1
ATOM 788 N N . TYR A 1 106 ? -11.958 2.489 9.719 1.00 78.12 106 TYR A N 1
ATOM 789 C CA . TYR A 1 106 ? -13.372 2.832 9.886 1.00 78.12 106 TYR A CA 1
ATOM 790 C C . TYR A 1 106 ? -13.831 2.738 11.348 1.00 78.12 106 TYR A C 1
ATOM 792 O O . TYR A 1 106 ? -14.887 2.171 11.613 1.00 78.12 106 TYR A O 1
ATOM 800 N N . TYR A 1 107 ? -13.048 3.252 12.308 1.00 79.69 107 TYR A N 1
ATOM 801 C CA . TYR A 1 107 ? -13.276 3.021 13.748 1.00 79.69 107 TYR A CA 1
ATOM 802 C C . TYR A 1 107 ? -14.718 3.301 14.190 1.00 79.69 107 TYR A C 1
ATOM 804 O O . TYR A 1 107 ? -15.361 2.443 14.788 1.00 79.69 107 TYR A O 1
ATOM 812 N N . ASN A 1 108 ? -15.257 4.478 13.855 1.00 80.00 108 ASN A N 1
ATOM 813 C CA . ASN A 1 108 ? -16.618 4.850 14.248 1.00 80.00 108 ASN A CA 1
ATOM 814 C C . ASN A 1 108 ? -17.679 3.932 13.631 1.00 80.00 108 ASN A C 1
ATOM 816 O O . ASN A 1 108 ? -18.627 3.557 14.318 1.00 80.00 108 ASN A O 1
ATOM 820 N N . LEU A 1 109 ? -17.498 3.536 12.370 1.00 78.12 109 LEU A N 1
ATOM 821 C CA . LEU A 1 109 ? -18.397 2.603 11.695 1.00 78.12 109 LEU A CA 1
ATOM 822 C C . LEU A 1 109 ? -18.323 1.213 12.338 1.00 78.12 109 LEU A C 1
ATOM 824 O O . LEU A 1 109 ? -19.353 0.652 12.693 1.00 78.12 109 LEU A O 1
ATOM 828 N N . MET A 1 110 ? -17.114 0.694 12.566 1.00 78.94 110 MET A N 1
ATOM 829 C CA . MET A 1 110 ? -16.892 -0.598 13.224 1.00 78.94 110 MET A CA 1
ATOM 830 C C . MET A 1 110 ? -17.471 -0.619 14.640 1.00 78.94 110 MET A C 1
ATOM 832 O O . MET A 1 110 ? -18.105 -1.597 15.026 1.00 78.94 110 MET A O 1
ATOM 836 N N . ARG A 1 111 ? -17.340 0.479 15.392 1.00 81.31 111 ARG A N 1
ATOM 837 C CA . ARG A 1 111 ? -17.934 0.623 16.725 1.00 81.31 111 ARG A CA 1
ATOM 838 C C . ARG A 1 111 ? -19.459 0.551 16.688 1.00 81.31 111 ARG A C 1
ATOM 840 O O . ARG A 1 111 ? -20.036 -0.141 17.520 1.00 81.31 111 ARG A O 1
ATOM 847 N N . VAL A 1 112 ? -20.106 1.250 15.753 1.00 80.81 112 VAL A N 1
ATOM 848 C CA . VAL A 1 112 ? -21.572 1.203 15.588 1.00 80.81 112 VAL A CA 1
ATOM 849 C C . VAL A 1 112 ? -22.015 -0.210 15.209 1.00 80.81 112 VAL A C 1
ATOM 851 O O . VAL A 1 112 ? -22.866 -0.782 15.880 1.00 80.81 112 VAL A O 1
ATOM 854 N N . MET A 1 113 ? -21.357 -0.824 14.223 1.00 72.69 113 MET A N 1
ATOM 855 C CA . MET A 1 113 ? -21.688 -2.179 13.775 1.00 72.69 113 MET A CA 1
ATOM 856 C C . MET A 1 113 ? -21.507 -3.229 14.883 1.00 72.69 113 MET A C 1
ATOM 858 O O . MET A 1 113 ? -22.327 -4.131 15.005 1.00 72.69 113 MET A O 1
ATOM 862 N N . ASN A 1 114 ? -20.473 -3.103 15.720 1.00 72.50 114 ASN A N 1
ATOM 863 C CA . ASN A 1 114 ? -20.237 -4.009 16.849 1.00 72.50 114 ASN A CA 1
ATOM 864 C C . ASN A 1 114 ? -21.289 -3.853 17.966 1.00 72.50 114 ASN A C 1
ATOM 866 O O . ASN A 1 114 ? -21.631 -4.821 18.640 1.00 72.50 114 ASN A O 1
ATOM 870 N N . GLN A 1 115 ? -21.813 -2.640 18.178 1.00 68.00 115 GLN A N 1
ATOM 871 C CA . GLN A 1 115 ? -22.898 -2.400 19.137 1.00 68.00 115 GLN A CA 1
ATOM 872 C C . GLN A 1 115 ? -24.220 -3.017 18.678 1.00 68.00 115 GLN A C 1
ATOM 874 O O . GLN A 1 115 ? -24.970 -3.507 19.519 1.00 68.00 115 GLN A O 1
ATOM 879 N N . ASP A 1 116 ? -24.487 -3.015 17.372 1.00 58.53 116 ASP A N 1
ATOM 880 C CA . ASP A 1 116 ? -25.691 -3.630 16.815 1.00 58.53 116 ASP A CA 1
ATOM 881 C C . ASP A 1 116 ? -25.649 -5.163 16.926 1.00 58.53 116 ASP A C 1
ATOM 883 O O . ASP A 1 116 ? -26.653 -5.759 17.299 1.00 58.53 116 ASP A O 1
ATOM 887 N N . VAL A 1 117 ? -24.482 -5.798 16.734 1.00 57.47 117 VAL A N 1
ATOM 888 C CA . VAL A 1 117 ? -24.316 -7.255 16.938 1.00 57.47 117 VAL A CA 1
ATOM 889 C C . VAL A 1 117 ? -24.664 -7.665 18.372 1.00 57.47 117 VAL A C 1
ATOM 891 O O . VAL A 1 117 ? -25.444 -8.585 18.575 1.00 57.47 117 VAL A O 1
ATOM 894 N N . ARG A 1 118 ? -24.173 -6.933 19.379 1.00 57.28 118 ARG A N 1
ATOM 895 C CA . ARG A 1 118 ? -24.455 -7.236 20.798 1.00 57.28 118 ARG A CA 1
ATOM 896 C C . ARG A 1 118 ? -25.903 -6.980 21.232 1.00 57.28 118 ARG A C 1
ATOM 898 O O . ARG A 1 118 ? -26.242 -7.268 22.372 1.00 57.28 118 ARG A O 1
ATOM 905 N N . ARG A 1 119 ? -26.723 -6.341 20.392 1.00 51.22 119 ARG A N 1
ATOM 906 C CA . ARG A 1 119 ? -28.158 -6.120 20.647 1.00 51.22 119 ARG A CA 1
ATOM 907 C C . ARG A 1 119 ? -29.036 -7.198 20.013 1.00 51.22 119 ARG A C 1
ATOM 909 O O . ARG A 1 119 ? -30.211 -7.278 20.359 1.00 51.22 119 ARG A O 1
ATOM 916 N N . GLU A 1 120 ? -28.486 -7.951 19.062 1.00 49.09 120 GLU A N 1
ATOM 917 C CA . GLU A 1 120 ? -29.134 -9.084 18.393 1.00 49.09 120 GLU A CA 1
ATOM 918 C C . GLU A 1 120 ? -28.866 -10.421 19.133 1.00 49.09 120 GLU A C 1
ATOM 920 O O . GLU A 1 120 ? -29.541 -11.409 18.841 1.00 49.09 120 GLU A O 1
ATOM 925 N N . GLU A 1 121 ? -27.924 -10.442 20.090 1.00 47.62 121 GLU A N 1
ATOM 926 C CA . GLU A 1 121 ? -27.628 -11.538 21.042 1.00 47.62 121 GLU A CA 1
ATOM 927 C C . GLU A 1 121 ? -28.419 -11.412 22.357 1.00 47.62 121 GLU A C 1
ATOM 929 O O . GLU A 1 121 ? -28.833 -12.468 22.892 1.00 47.62 121 GLU A O 1
#

Organism: Campylobacter jejuni (NCBI:txid197)

Secondary structure (DSSP, 8-state):
-HHHHHHHHHHHHS--TTTTT-HHHH--EE-TTSEEES-GGGTTS--EETTS--HHHHHS---HHHHHHHHHHTPPPTTTTT-TTHHHHTTS-TTPPP-TTS-SS-HHHHHHHHHHHHHH-

Foldseek 3Di:
DVVVVVVVVVVQQDDDCQLVLCQLQPAWDADPVQFIDSDPVPRVLGQGGNVGDDPCCNNVVVRPSSVVSSVLSQDADDPLVPDPCCVRRVQGGSPQDQDPVRGNGDNVVVVVVVVVVVVVD

pLDDT: mean 78.4, std 11.7, range [47.62, 96.69]